Protein AF-A0A7Y7TI22-F1 (afdb_monomer)

Solvent-accessible surface area (backbone atoms only — not comparable to full-atom values): 7574 Å² total; per-residue (Å²): 138,83,84,81,78,80,82,75,74,82,74,81,78,72,74,82,72,65,75,76,74,81,54,76,94,51,53,45,64,54,46,45,75,48,62,82,64,96,51,62,53,44,65,76,47,43,34,27,62,86,55,35,28,41,33,33,39,31,85,63,28,84,83,53,87,79,59,49,60,28,39,57,52,99,92,44,79,38,82,60,72,62,45,78,58,89,60,26,43,40,29,79,43,78,75,58,35,29,36,36,36,41,86,92,82,47,54,35,39,42,30,50,61,69,76,86,78,91,78,84,131

Mean predicted aligned error: 10.66 Å

pLDDT: mean 84.07, std 17.23, range [40.69, 98.12]

Nearest PDB structures (foldseek):
  2n01-assembly1_B  TM=8.262E-01  e=7.460E-07  Xanthomonas citri pv. citri str. 306
  6gyb-assembly1_b  TM=8.042E-01  e=7.881E-07  Xanthomonas citri pv. citri str. 306
  7o3j-assembly1_B  TM=8.234E-01  e=4.567E-06  Escherichia coli
  8rt6-assembly1_B  TM=8.471E-01  e=1.227E-05  Escherichia coli
  2ofq-assembly1_A  TM=7.539E-01  e=6.732E-05  IncN plasmid R46

Structure (mmCIF, N/CA/C/O backbone):
data_AF-A0A7Y7TI22-F1
#
_entry.id   AF-A0A7Y7TI22-F1
#
loop_
_atom_site.group_PDB
_atom_site.id
_atom_site.type_symbol
_atom_site.label_atom_id
_atom_site.label_alt_id
_atom_site.label_comp_id
_atom_site.label_asym_id
_atom_site.label_entity_id
_atom_site.label_seq_id
_atom_site.pdbx_PDB_ins_code
_atom_site.Cartn_x
_atom_site.Cartn_y
_atom_site.Cartn_z
_atom_site.occupancy
_atom_site.B_iso_or_equiv
_atom_site.auth_seq_id
_atom_site.auth_comp_id
_atom_site.auth_asym_id
_atom_site.auth_atom_id
_atom_site.pdbx_PDB_model_num
ATOM 1 N N . MET A 1 1 ? -51.447 -3.520 -45.606 1.00 42.84 1 MET A N 1
ATOM 2 C CA . MET A 1 1 ? -50.615 -4.432 -44.793 1.00 42.84 1 MET A CA 1
ATOM 3 C C . MET A 1 1 ? -49.192 -3.886 -44.744 1.00 42.84 1 MET A C 1
ATOM 5 O O . MET A 1 1 ? -48.535 -3.898 -45.776 1.00 42.84 1 MET A O 1
ATOM 9 N N . ALA A 1 2 ? -48.739 -3.361 -43.603 1.00 46.56 2 ALA A N 1
ATOM 10 C CA . ALA A 1 2 ? -47.339 -2.979 -43.397 1.00 46.56 2 ALA A CA 1
ATOM 11 C C . ALA A 1 2 ? -46.580 -4.187 -42.827 1.00 46.56 2 ALA A C 1
ATOM 13 O O . ALA A 1 2 ? -47.093 -4.863 -41.934 1.00 46.56 2 ALA A O 1
ATOM 14 N N . LYS A 1 3 ? -45.412 -4.500 -43.392 1.00 49.59 3 LYS A N 1
ATOM 15 C CA . LYS A 1 3 ? -44.559 -5.592 -42.918 1.00 49.59 3 LYS A CA 1
ATOM 16 C C . LYS A 1 3 ? -43.863 -5.148 -41.627 1.00 49.59 3 LYS A C 1
ATOM 18 O O . LYS A 1 3 ? -43.332 -4.047 -41.572 1.00 49.59 3 LYS A O 1
ATOM 23 N N . PHE A 1 4 ? -43.924 -5.991 -40.599 1.00 56.56 4 PHE A N 1
ATOM 24 C CA . PHE A 1 4 ? -43.120 -5.861 -39.388 1.00 56.56 4 PHE A CA 1
ATOM 25 C C . PHE A 1 4 ? -41.685 -6.250 -39.742 1.00 56.56 4 PHE A C 1
ATOM 27 O O . PHE A 1 4 ? -41.419 -7.426 -39.986 1.00 56.56 4 PHE A O 1
ATOM 34 N N . ASP A 1 5 ? -40.779 -5.280 -39.791 1.00 60.78 5 ASP A N 1
ATOM 35 C CA . ASP A 1 5 ? -39.353 -5.575 -39.808 1.00 60.78 5 ASP A CA 1
ATOM 36 C C . ASP A 1 5 ? -38.971 -6.138 -38.432 1.00 60.78 5 ASP A C 1
ATOM 38 O O . ASP A 1 5 ? -39.178 -5.509 -37.392 1.00 60.78 5 ASP A O 1
ATOM 42 N N . THR A 1 6 ? -38.475 -7.373 -38.417 1.00 58.25 6 THR A N 1
ATOM 43 C CA . THR A 1 6 ? -37.944 -8.035 -37.227 1.00 58.25 6 THR A CA 1
ATOM 44 C C . THR A 1 6 ? -36.782 -7.212 -36.677 1.00 58.25 6 THR A C 1
ATOM 46 O O . THR A 1 6 ? -35.730 -7.116 -37.306 1.00 58.25 6 THR A O 1
ATOM 49 N N . TYR A 1 7 ? -36.960 -6.624 -35.493 1.00 62.72 7 TYR A N 1
ATOM 50 C CA . TYR A 1 7 ? -35.858 -6.044 -34.734 1.00 62.72 7 TYR A CA 1
ATOM 51 C C . TYR A 1 7 ? -34.898 -7.171 -34.340 1.00 62.72 7 TYR A C 1
ATOM 53 O O . TYR A 1 7 ? -35.219 -7.987 -33.477 1.00 62.72 7 TYR A O 1
ATOM 61 N N . ASN A 1 8 ? -33.744 -7.233 -35.002 1.00 65.94 8 ASN A N 1
ATOM 62 C CA . ASN A 1 8 ? -32.612 -8.033 -34.561 1.00 65.94 8 ASN A CA 1
ATOM 63 C C . ASN A 1 8 ? -31.821 -7.171 -33.564 1.00 65.94 8 ASN A C 1
ATOM 65 O O . ASN A 1 8 ? -31.156 -6.229 -34.009 1.00 65.94 8 ASN A O 1
ATOM 69 N N . PRO A 1 9 ? -31.924 -7.389 -32.239 1.00 62.22 9 PRO A N 1
ATOM 70 C CA . PRO A 1 9 ? -31.054 -6.684 -31.308 1.00 62.22 9 PRO A CA 1
ATOM 71 C C . PRO A 1 9 ? -29.596 -6.996 -31.676 1.00 62.22 9 PRO A C 1
ATOM 73 O O . PRO A 1 9 ? -29.312 -8.133 -32.061 1.00 62.22 9 PRO A O 1
ATOM 76 N N . PRO A 1 10 ? -28.664 -6.028 -31.588 1.00 59.72 10 PRO A N 1
ATOM 77 C CA . PRO A 1 10 ? -27.253 -6.358 -31.709 1.00 59.72 10 PRO A CA 1
ATOM 78 C C . PRO A 1 10 ? -26.936 -7.423 -30.657 1.00 59.72 10 PRO A C 1
ATOM 80 O O . PRO A 1 10 ? -27.184 -7.213 -29.467 1.00 59.72 10 PRO A O 1
ATOM 83 N N . GLU A 1 11 ? -26.462 -8.583 -31.115 1.00 56.22 11 GLU A N 1
ATOM 84 C CA . GLU A 1 11 ? -26.008 -9.641 -30.227 1.00 56.22 11 GLU A CA 1
ATOM 85 C C . GLU A 1 11 ? -24.985 -9.063 -29.257 1.00 56.22 11 GLU A C 1
ATOM 87 O O . GLU A 1 11 ? -24.059 -8.358 -29.661 1.00 56.22 11 GLU A O 1
ATOM 92 N N . SER A 1 12 ? -25.243 -9.345 -27.980 1.00 56.03 12 SER A N 1
ATOM 93 C CA . SER A 1 12 ? -24.394 -9.163 -26.814 1.00 56.03 12 SER A CA 1
ATOM 94 C C . SER A 1 12 ? -22.988 -8.686 -27.158 1.00 56.03 12 SER A C 1
ATOM 96 O O . SER A 1 12 ? -22.085 -9.486 -27.406 1.00 56.03 12 SER A O 1
ATOM 98 N N . SER A 1 13 ? -22.798 -7.365 -27.134 1.00 55.88 13 SER A N 1
ATOM 99 C CA . SER A 1 13 ? -21.470 -6.780 -27.042 1.00 55.88 13 SER A CA 1
ATOM 100 C C . SER A 1 13 ? -20.864 -7.296 -25.745 1.00 55.88 13 SER A C 1
ATOM 102 O O . SER A 1 13 ? -21.225 -6.840 -24.662 1.00 55.88 13 SER A O 1
ATOM 104 N N . SER A 1 14 ? -20.018 -8.311 -25.876 1.00 53.28 14 SER A N 1
ATOM 105 C CA . SER A 1 14 ? -19.099 -8.804 -24.864 1.00 53.28 14 SER A CA 1
ATOM 106 C C . SER A 1 14 ? -18.605 -7.640 -24.013 1.00 53.28 14 SER A C 1
ATOM 108 O O . SER A 1 14 ? -17.875 -6.795 -24.533 1.00 53.28 14 SER A O 1
ATOM 110 N N . ASP A 1 15 ? -19.003 -7.584 -22.742 1.00 48.09 15 ASP A N 1
ATOM 111 C CA . ASP A 1 15 ? -18.351 -6.718 -21.768 1.00 48.09 15 ASP A CA 1
ATOM 112 C C . ASP A 1 15 ? -16.857 -7.065 -21.798 1.00 48.09 15 ASP A C 1
ATOM 114 O O . ASP A 1 15 ? 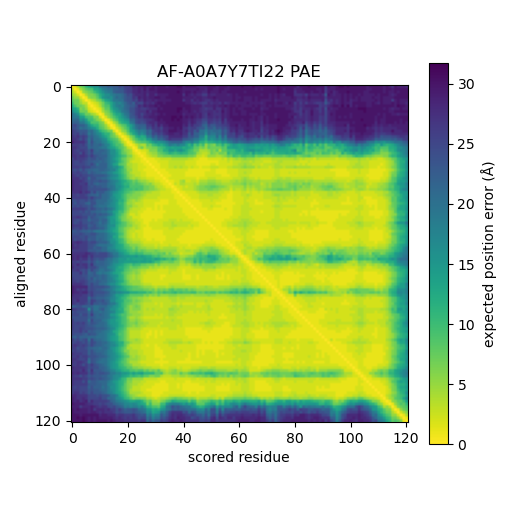-16.486 -8.167 -21.387 1.00 48.09 15 ASP A O 1
ATOM 118 N N . PRO A 1 16 ? -15.951 -6.176 -22.248 1.00 46.94 16 PRO A N 1
ATOM 119 C CA . PRO A 1 16 ? -14.525 -6.413 -22.122 1.00 46.94 16 PRO A CA 1
ATOM 120 C C . PRO A 1 16 ? -14.078 -6.028 -20.707 1.00 46.94 16 PRO A C 1
ATOM 122 O O . PRO A 1 16 ? -12.971 -5.536 -20.506 1.00 46.94 16 PRO A O 1
ATOM 125 N N . ALA A 1 17 ? -14.921 -6.262 -19.698 1.00 48.69 17 ALA A N 1
ATOM 126 C CA . ALA A 1 17 ? -14.442 -6.476 -18.348 1.00 48.69 17 ALA A CA 1
ATOM 127 C C . ALA A 1 17 ? -13.832 -7.878 -18.339 1.00 48.69 17 ALA A C 1
ATOM 129 O O . ALA A 1 17 ? -14.378 -8.821 -17.775 1.00 48.69 17 ALA A O 1
ATOM 130 N N . SER A 1 18 ? -12.701 -8.012 -19.037 1.00 47.62 18 SER A N 1
ATOM 131 C CA . SER A 1 18 ? -11.758 -9.084 -18.805 1.00 47.62 18 SER A CA 1
ATOM 132 C C . SER A 1 18 ? -11.533 -9.102 -17.304 1.00 47.62 18 SER A C 1
ATOM 134 O O . SER A 1 18 ? -10.881 -8.203 -16.762 1.00 47.62 18 SER A O 1
ATOM 136 N N . ASP A 1 19 ? -12.121 -10.084 -16.634 1.00 50.56 19 ASP A N 1
ATOM 137 C CA . ASP A 1 19 ? -11.650 -10.523 -15.341 1.00 50.56 19 ASP A CA 1
ATOM 138 C C . ASP A 1 19 ? -10.178 -10.834 -15.587 1.00 50.56 19 ASP A C 1
ATOM 140 O O . ASP A 1 19 ? -9.836 -11.828 -16.236 1.00 50.56 19 ASP A O 1
ATOM 144 N N . ALA A 1 20 ? -9.316 -9.874 -15.240 1.00 57.53 20 ALA A N 1
ATOM 145 C CA . ALA A 1 20 ? -7.885 -9.993 -15.393 1.00 57.53 20 ALA A CA 1
ATOM 146 C C . ALA A 1 20 ? -7.522 -11.217 -14.566 1.00 57.53 20 ALA A C 1
ATOM 148 O O . ALA A 1 20 ? -7.496 -11.170 -13.337 1.00 57.53 20 ALA A O 1
ATOM 149 N N . THR A 1 21 ? -7.392 -12.348 -15.252 1.00 61.50 21 THR A N 1
ATOM 150 C CA . THR A 1 21 ? -7.178 -13.633 -14.620 1.00 61.50 21 THR A CA 1
ATOM 151 C C . THR A 1 21 ? -5.777 -13.549 -14.049 1.00 61.50 21 THR A C 1
ATOM 153 O O . THR A 1 21 ? -4.792 -13.664 -14.782 1.00 61.50 21 THR A O 1
ATOM 156 N N . LEU A 1 22 ? -5.692 -13.237 -12.753 1.00 70.00 22 LEU A N 1
ATOM 157 C CA . LEU A 1 22 ? -4.437 -13.204 -12.022 1.00 70.00 22 LEU A CA 1
ATOM 158 C C . LEU A 1 22 ? -3.800 -14.576 -12.195 1.00 70.00 22 LEU A C 1
ATOM 160 O O . LEU A 1 22 ? -4.323 -15.578 -11.715 1.00 70.00 22 LEU A O 1
ATOM 164 N N . SER A 1 23 ? -2.706 -14.619 -12.947 1.00 79.12 23 SER A N 1
ATOM 165 C CA . SER A 1 23 ? -1.943 -15.843 -13.155 1.00 79.12 23 SER A CA 1
ATOM 166 C C . SER A 1 23 ? -1.021 -16.005 -11.948 1.00 79.12 23 SER A C 1
ATOM 168 O O . SER A 1 23 ? -0.126 -15.169 -11.799 1.00 79.12 23 SER A O 1
ATOM 170 N N . PRO A 1 24 ? -1.207 -17.022 -11.084 1.00 76.19 24 PRO A N 1
ATOM 171 C CA . PRO A 1 24 ? -0.427 -17.160 -9.852 1.00 76.19 24 PRO A CA 1
ATOM 172 C C . PRO A 1 24 ? 1.088 -17.165 -10.091 1.00 76.19 24 PRO A C 1
ATOM 174 O O . PRO A 1 24 ? 1.835 -16.612 -9.290 1.00 76.19 24 PRO A O 1
ATOM 177 N N . ASP A 1 25 ? 1.529 -17.698 -11.235 1.00 81.75 25 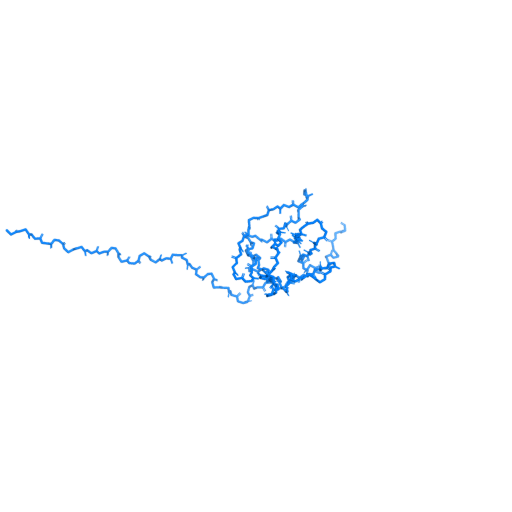ASP A N 1
ATOM 178 C CA . ASP A 1 25 ? 2.942 -17.781 -11.633 1.00 81.75 25 ASP A CA 1
ATOM 179 C C . ASP A 1 25 ? 3.604 -16.419 -11.902 1.00 81.75 25 ASP A C 1
ATOM 181 O O . ASP A 1 25 ? 4.824 -16.335 -12.031 1.00 81.75 25 ASP A O 1
ATOM 185 N N . ARG A 1 26 ? 2.814 -15.347 -12.026 1.00 86.44 26 ARG A N 1
ATOM 186 C CA . ARG A 1 26 ? 3.295 -13.982 -12.300 1.00 86.44 26 ARG A CA 1
ATOM 187 C C . ARG A 1 26 ? 3.251 -13.071 -11.078 1.00 86.44 26 ARG A C 1
ATOM 189 O O . ARG A 1 26 ? 3.576 -11.895 -11.203 1.00 86.44 26 ARG A O 1
ATOM 196 N N . LEU A 1 27 ? 2.826 -13.590 -9.927 1.00 93.69 27 LEU A N 1
ATOM 197 C CA . LEU A 1 27 ? 2.688 -12.795 -8.717 1.00 93.69 27 LEU A CA 1
ATOM 198 C C . LEU A 1 27 ? 4.031 -12.678 -7.985 1.00 93.69 27 LEU A C 1
ATOM 200 O O . LEU A 1 27 ? 4.653 -13.681 -7.634 1.00 93.69 27 LEU A O 1
ATOM 204 N N . ASP A 1 28 ? 4.458 -11.447 -7.719 1.00 94.81 28 ASP A N 1
ATOM 205 C CA . ASP A 1 28 ? 5.644 -11.138 -6.924 1.00 94.81 28 ASP A CA 1
ATOM 206 C C . ASP A 1 28 ? 5.238 -10.745 -5.498 1.00 94.81 28 ASP A C 1
ATOM 208 O O . ASP A 1 28 ? 4.682 -9.674 -5.261 1.00 94.81 28 ASP A O 1
ATOM 212 N N . PHE A 1 29 ? 5.520 -11.625 -4.534 1.00 95.00 29 PHE A N 1
ATOM 213 C CA . PHE A 1 29 ? 5.196 -11.443 -3.112 1.00 95.00 29 PHE A CA 1
ATOM 214 C C . PHE A 1 29 ? 6.342 -10.827 -2.297 1.00 95.00 29 PHE A C 1
ATOM 216 O O . PHE A 1 29 ? 6.297 -10.838 -1.065 1.00 95.00 29 PHE A O 1
ATOM 223 N N . LYS A 1 30 ? 7.396 -10.317 -2.945 1.00 94.94 30 LYS A N 1
ATOM 224 C CA . LYS A 1 30 ? 8.574 -9.756 -2.269 1.00 94.94 30 LYS A CA 1
ATOM 225 C C . LYS A 1 30 ? 8.296 -8.351 -1.754 1.00 94.94 30 LYS A C 1
ATOM 227 O O . LYS A 1 30 ? 8.901 -7.388 -2.209 1.00 94.94 30 LYS A O 1
ATOM 232 N N . TYR A 1 31 ? 7.390 -8.224 -0.796 1.00 96.56 31 TYR A N 1
ATOM 233 C CA . TYR A 1 31 ? 7.122 -6.978 -0.093 1.00 96.56 31 TYR A CA 1
ATOM 234 C C . TYR A 1 31 ? 7.234 -7.189 1.415 1.00 96.56 31 TYR A C 1
ATOM 236 O O . TYR A 1 31 ? 6.721 -8.160 1.966 1.00 96.56 31 TYR A O 1
ATOM 244 N N . VAL A 1 32 ? 7.884 -6.245 2.087 1.00 96.81 32 VAL A N 1
ATOM 245 C CA . VAL A 1 32 ? 7.982 -6.168 3.543 1.00 96.81 32 VAL A CA 1
ATOM 246 C C . VAL A 1 32 ? 7.056 -5.068 4.033 1.00 96.81 32 VAL A C 1
ATOM 248 O O . VAL A 1 32 ? 7.112 -3.937 3.547 1.00 96.81 32 VAL A O 1
ATOM 251 N N . ILE A 1 33 ? 6.239 -5.399 5.027 1.00 97.19 33 ILE A N 1
ATOM 252 C CA . ILE A 1 33 ? 5.369 -4.459 5.732 1.00 97.19 33 ILE A CA 1
ATOM 253 C C . ILE A 1 33 ? 6.048 -4.130 7.061 1.00 97.19 33 ILE A C 1
ATOM 255 O O . ILE A 1 33 ? 6.431 -5.032 7.806 1.00 97.19 33 ILE A O 1
ATOM 259 N N . LYS A 1 34 ? 6.253 -2.842 7.326 1.00 95.38 34 LYS A N 1
ATOM 260 C CA . LYS A 1 34 ? 6.912 -2.327 8.528 1.00 95.38 34 LYS A CA 1
ATOM 261 C C . LYS A 1 34 ? 5.964 -1.371 9.247 1.00 95.38 34 LYS A C 1
ATOM 263 O O . LYS A 1 34 ? 5.953 -0.183 8.915 1.00 95.38 34 LYS A O 1
ATOM 268 N N . PRO A 1 35 ? 5.149 -1.886 10.175 1.00 91.62 35 PRO A N 1
ATOM 269 C CA . PRO A 1 35 ? 4.401 -1.046 11.091 1.00 91.62 35 PRO A CA 1
ATOM 270 C C . PRO A 1 35 ? 5.325 -0.533 12.202 1.00 91.62 35 PRO A C 1
ATOM 272 O O . PRO A 1 35 ? 6.219 -1.251 12.657 1.00 91.62 35 PRO A O 1
ATOM 275 N N . ASP A 1 36 ? 5.116 0.703 12.633 1.00 87.81 36 ASP A N 1
ATOM 276 C CA . ASP A 1 36 ? 5.662 1.248 13.879 1.00 87.81 36 ASP A CA 1
ATOM 277 C C . ASP A 1 36 ? 4.830 0.816 15.102 1.00 87.81 36 ASP A C 1
ATOM 279 O O . ASP A 1 36 ? 5.394 0.544 16.164 1.00 87.81 36 ASP A O 1
ATOM 283 N N . HIS A 1 37 ? 3.513 0.668 14.937 1.00 89.75 37 HIS A N 1
ATOM 284 C CA . HIS A 1 37 ? 2.579 0.095 15.903 1.00 89.75 37 HIS A CA 1
ATOM 285 C C . HIS A 1 37 ? 1.570 -0.840 15.214 1.00 89.75 37 HIS A C 1
ATOM 287 O O . HIS A 1 37 ? 1.304 -0.730 14.020 1.00 89.75 37 HIS A O 1
ATOM 293 N N . ASP A 1 38 ? 0.976 -1.767 15.969 1.00 88.44 38 ASP A N 1
ATOM 294 C CA . ASP A 1 38 ? -0.111 -2.609 15.463 1.00 88.44 38 ASP A CA 1
ATOM 295 C C . ASP A 1 38 ? -1.425 -1.812 15.415 1.00 88.44 38 ASP A C 1
ATOM 297 O O . ASP A 1 38 ? -2.076 -1.583 16.439 1.00 88.44 38 ASP A O 1
ATOM 301 N N . TYR A 1 39 ? -1.781 -1.316 14.231 1.00 92.62 39 TYR A N 1
ATOM 302 C CA . TYR A 1 39 ? -3.065 -0.664 13.970 1.00 92.62 39 TYR A CA 1
ATOM 303 C C . TYR A 1 39 ? -4.094 -1.680 13.475 1.00 92.62 39 TYR A C 1
ATOM 305 O O . TYR A 1 39 ? -3.774 -2.595 12.716 1.00 92.62 39 TYR A O 1
ATOM 313 N N . SER A 1 40 ? -5.371 -1.472 13.793 1.00 92.56 40 SER A N 1
ATOM 314 C CA . SER A 1 40 ? -6.466 -2.332 13.307 1.00 92.56 40 SER A CA 1
ATOM 315 C C . SER A 1 40 ? -6.595 -2.369 11.778 1.00 92.56 40 SER A C 1
ATOM 317 O O . SER A 1 40 ? -7.227 -3.280 11.240 1.00 92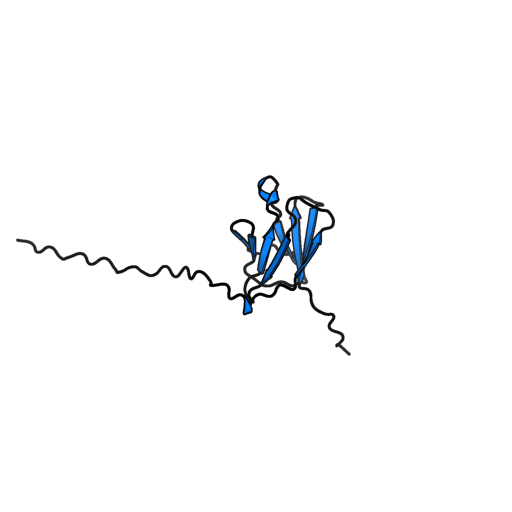.56 40 SER A O 1
ATOM 319 N N . TRP A 1 41 ? -6.024 -1.390 11.077 1.00 93.19 41 TRP A N 1
ATOM 320 C CA . TRP A 1 41 ? -6.014 -1.295 9.621 1.00 93.19 41 TRP A CA 1
ATOM 321 C C . TRP A 1 41 ? -4.715 -1.806 8.984 1.00 93.19 41 TRP A C 1
ATOM 323 O O . TRP A 1 41 ? -4.624 -1.825 7.758 1.00 93.19 41 TRP A O 1
ATOM 333 N N . THR A 1 42 ? -3.725 -2.239 9.773 1.00 95.50 42 THR A N 1
ATOM 334 C CA . THR A 1 42 ? -2.397 -2.633 9.275 1.00 95.50 42 THR A CA 1
ATOM 335 C C . THR A 1 42 ? -2.509 -3.638 8.117 1.00 95.50 42 THR A C 1
ATOM 337 O O . THR A 1 42 ? -3.221 -4.641 8.238 1.00 95.50 42 THR A O 1
ATOM 340 N N . PRO A 1 43 ? -1.830 -3.400 6.979 1.00 96.56 43 PRO A N 1
ATOM 341 C CA . PRO A 1 43 ? -1.764 -4.366 5.895 1.00 96.56 43 PRO A CA 1
ATOM 342 C C . PRO A 1 43 ? -1.196 -5.706 6.359 1.00 96.56 43 PRO A C 1
ATOM 344 O O . PRO A 1 43 ? -0.225 -5.756 7.109 1.00 96.56 43 PRO A O 1
ATOM 347 N N . VAL A 1 44 ? -1.758 -6.801 5.855 1.00 96.69 44 VAL A N 1
ATOM 348 C CA . VAL A 1 44 ? -1.304 -8.167 6.168 1.00 96.69 44 VAL A CA 1
ATOM 349 C C . VAL A 1 44 ? -0.486 -8.785 5.037 1.00 96.69 44 VAL A C 1
ATOM 351 O O . VAL A 1 44 ? 0.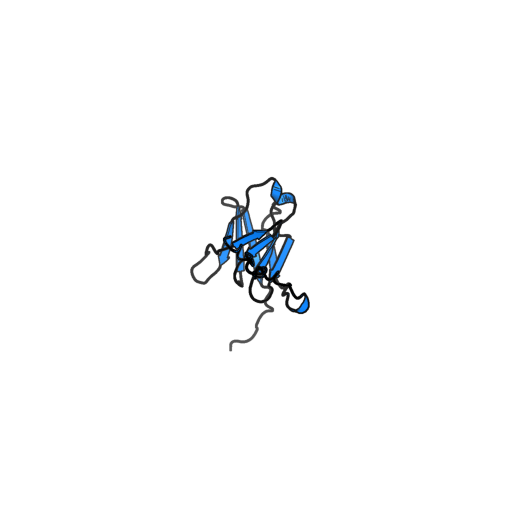235 -9.760 5.247 1.00 96.69 44 VAL A O 1
ATOM 354 N N . ARG A 1 45 ? -0.599 -8.245 3.815 1.00 97.12 45 ARG A N 1
ATOM 355 C CA . ARG A 1 45 ? 0.123 -8.736 2.636 1.00 97.12 45 ARG A CA 1
ATOM 356 C C . ARG A 1 45 ? 0.208 -7.671 1.549 1.00 97.12 45 ARG A C 1
ATOM 358 O O . ARG A 1 45 ? -0.739 -6.919 1.354 1.00 97.12 45 ARG A O 1
ATOM 365 N N . ALA A 1 46 ? 1.294 -7.675 0.784 1.00 98.12 46 ALA A N 1
ATOM 366 C CA . ALA A 1 46 ? 1.393 -6.956 -0.481 1.00 98.12 46 ALA A CA 1
ATOM 367 C C . ALA A 1 46 ? 2.045 -7.845 -1.548 1.00 98.12 46 ALA A C 1
ATOM 369 O O . ALA A 1 46 ? 2.901 -8.672 -1.229 1.00 98.12 46 ALA A O 1
ATOM 370 N N . PHE A 1 47 ? 1.603 -7.706 -2.794 1.00 97.56 47 PHE A N 1
ATOM 371 C CA . PHE A 1 47 ? 2.167 -8.388 -3.957 1.00 97.56 47 PHE A CA 1
ATOM 372 C C . PHE A 1 47 ? 1.834 -7.629 -5.239 1.00 97.56 47 PHE A C 1
ATOM 374 O O . PHE A 1 47 ? 0.909 -6.819 -5.253 1.00 97.56 47 PHE A O 1
ATOM 381 N N . ASP A 1 48 ? 2.552 -7.891 -6.323 1.00 97.12 48 ASP A N 1
ATOM 382 C CA . ASP A 1 48 ? 2.254 -7.311 -7.633 1.00 97.12 48 ASP A CA 1
ATOM 383 C C . ASP A 1 48 ? 2.115 -8.377 -8.725 1.00 97.12 48 ASP A C 1
ATOM 385 O O . ASP A 1 48 ? 2.584 -9.498 -8.559 1.00 97.12 48 ASP A O 1
ATOM 389 N N . ASP A 1 49 ? 1.418 -8.051 -9.815 1.00 95.12 49 ASP A N 1
ATOM 390 C CA . ASP A 1 49 ? 1.253 -8.924 -10.993 1.00 95.12 49 ASP A CA 1
ATOM 391 C C . ASP A 1 49 ? 2.155 -8.516 -12.177 1.00 95.12 49 ASP A C 1
ATOM 393 O O . ASP A 1 49 ? 1.908 -8.896 -13.325 1.00 95.12 49 ASP A O 1
ATOM 397 N N . GLY A 1 50 ? 3.170 -7.685 -11.915 1.00 94.19 50 GLY A N 1
ATOM 398 C CA . GLY A 1 50 ? 3.993 -7.027 -12.928 1.00 94.19 50 GLY A CA 1
ATOM 399 C C . GLY A 1 50 ? 3.386 -5.751 -13.525 1.00 94.19 50 GLY A C 1
ATOM 400 O O . GLY A 1 50 ? 4.070 -5.055 -14.275 1.00 94.19 50 GLY A O 1
ATOM 401 N N . SER A 1 51 ? 2.139 -5.399 -13.193 1.00 94.19 51 SER A N 1
ATOM 402 C CA . SER A 1 51 ? 1.477 -4.174 -13.669 1.00 94.19 51 SER A CA 1
ATOM 403 C C . SER A 1 51 ? 0.806 -3.360 -12.559 1.00 94.19 51 SER A C 1
ATOM 405 O O . SER A 1 51 ? 0.891 -2.129 -12.556 1.00 94.19 51 SER A O 1
ATOM 407 N N . LYS A 1 52 ? 0.168 -4.033 -11.600 1.00 95.94 52 LYS A N 1
ATOM 408 C CA . LYS A 1 52 ? -0.547 -3.454 -10.462 1.00 95.94 52 LYS A CA 1
ATOM 409 C C . LYS A 1 52 ? -0.021 -4.055 -9.176 1.00 95.94 52 LYS A C 1
ATOM 411 O O . LYS A 1 52 ? 0.329 -5.233 -9.139 1.00 95.94 52 LYS A O 1
ATOM 416 N N . THR A 1 53 ? -0.038 -3.259 -8.116 1.00 97.50 53 THR A N 1
ATOM 417 C CA . THR A 1 53 ? 0.251 -3.744 -6.767 1.00 97.50 53 THR A CA 1
ATOM 418 C C . THR A 1 53 ? -1.051 -3.896 -5.990 1.00 97.50 53 THR A C 1
ATOM 420 O O . THR A 1 53 ? -1.892 -2.998 -5.961 1.00 97.50 53 THR A O 1
ATOM 423 N N . TYR A 1 54 ? -1.204 -5.046 -5.350 1.00 97.88 54 TYR A N 1
ATOM 424 C CA . TYR A 1 54 ? -2.333 -5.427 -4.519 1.00 97.88 54 TYR A CA 1
ATOM 425 C C . TYR A 1 54 ? -1.865 -5.459 -3.072 1.00 97.88 54 TYR A C 1
ATOM 427 O O . TYR A 1 54 ? -0.924 -6.175 -2.725 1.00 97.88 54 TYR A O 1
ATOM 435 N N . ILE A 1 55 ? -2.532 -4.691 -2.221 1.00 98.12 55 ILE A N 1
ATOM 436 C CA . ILE A 1 55 ? -2.228 -4.619 -0.797 1.00 98.12 55 ILE A CA 1
ATOM 437 C C . ILE A 1 55 ? -3.463 -5.075 -0.035 1.00 98.12 55 ILE A C 1
ATOM 439 O O . ILE A 1 55 ? -4.511 -4.441 -0.109 1.00 98.12 55 ILE A O 1
ATOM 443 N N . GLN A 1 56 ? -3.342 -6.196 0.666 1.00 97.31 56 GLN A N 1
ATOM 444 C CA . GLN A 1 56 ? -4.394 -6.736 1.510 1.00 97.31 56 GLN A CA 1
ATOM 445 C C . GLN A 1 56 ? -4.344 -6.061 2.877 1.00 97.31 56 GLN A C 1
ATOM 447 O O . GLN A 1 56 ? -3.343 -6.161 3.591 1.00 97.31 56 GLN A O 1
ATOM 452 N N . MET A 1 57 ? -5.439 -5.418 3.243 1.00 95.88 57 MET A N 1
ATOM 453 C CA . MET A 1 57 ? -5.638 -4.790 4.540 1.00 95.88 57 MET A CA 1
ATOM 454 C C . MET A 1 57 ? -6.117 -5.816 5.566 1.00 95.88 57 MET A C 1
ATOM 456 O O . MET A 1 57 ? -6.665 -6.864 5.209 1.00 95.88 57 MET A O 1
ATOM 460 N N . SER A 1 58 ? -5.923 -5.519 6.851 1.00 94.38 58 SER A N 1
ATOM 461 C CA . SER A 1 58 ? -6.537 -6.315 7.912 1.00 94.38 58 SER A CA 1
ATOM 462 C C . SER A 1 58 ? -8.066 -6.281 7.808 1.00 94.38 58 SER A C 1
ATOM 464 O O . SER A 1 58 ? -8.672 -5.229 7.593 1.00 94.38 58 SER A O 1
ATOM 466 N N . SER A 1 59 ? -8.718 -7.420 8.052 1.00 89.25 59 SER A N 1
ATOM 467 C CA . SER A 1 59 ? -10.182 -7.524 8.070 1.00 89.25 59 SER A CA 1
ATOM 468 C C . SER A 1 59 ? -10.838 -6.672 9.166 1.00 89.25 59 SER A C 1
ATOM 470 O O . SER A 1 59 ? -12.036 -6.395 9.098 1.00 89.25 59 SER A O 1
ATOM 472 N N . THR A 1 60 ? -10.072 -6.255 10.183 1.00 86.50 60 THR A N 1
ATOM 473 C CA . THR A 1 60 ? -10.538 -5.391 11.281 1.00 86.50 60 THR A CA 1
ATOM 474 C C . THR A 1 60 ? -10.636 -3.911 10.902 1.00 86.50 60 THR A C 1
ATOM 476 O O . THR A 1 60 ? -11.214 -3.138 11.664 1.00 86.50 60 THR A O 1
ATOM 479 N N . MET A 1 61 ? -10.161 -3.518 9.713 1.00 85.88 61 MET A N 1
ATOM 480 C CA . MET A 1 61 ? -10.227 -2.142 9.198 1.00 85.88 61 MET A CA 1
ATOM 481 C C . MET A 1 61 ? -11.665 -1.603 9.071 1.00 85.88 61 MET A C 1
ATOM 483 O O . MET A 1 61 ? -11.879 -0.398 9.134 1.00 85.88 61 MET A O 1
ATOM 487 N N . LYS A 1 62 ? -12.673 -2.476 8.915 1.00 76.56 62 LYS A N 1
ATOM 488 C CA . LYS A 1 62 ? -14.068 -2.100 8.591 1.00 76.56 62 LYS A CA 1
ATOM 489 C C . LYS A 1 62 ? -14.720 -1.105 9.563 1.00 76.56 62 LYS A C 1
ATOM 491 O O . LYS A 1 62 ? -15.704 -0.476 9.188 1.00 76.56 62 LYS A O 1
ATOM 496 N N . ASN A 1 63 ? -14.190 -0.972 10.780 1.00 78.25 63 ASN A N 1
ATOM 497 C CA . ASN A 1 63 ? -14.733 -0.110 11.832 1.00 78.25 63 ASN A CA 1
ATOM 498 C C . ASN A 1 63 ? -13.828 1.087 12.184 1.00 78.25 63 ASN A C 1
ATOM 500 O O . ASN A 1 63 ? -14.071 1.739 13.198 1.00 78.25 63 ASN A O 1
ATOM 504 N N . THR A 1 64 ? -12.782 1.367 11.403 1.00 81.56 64 THR A N 1
ATOM 505 C CA . THR A 1 64 ? -11.853 2.484 11.648 1.00 81.56 64 THR A CA 1
ATOM 506 C C . THR A 1 64 ? -11.755 3.421 10.449 1.00 81.56 64 THR A C 1
ATOM 508 O O . THR A 1 64 ? -12.228 3.105 9.358 1.00 81.56 64 THR A O 1
ATOM 511 N N . GLU A 1 65 ? -11.147 4.591 10.651 1.00 86.25 65 GLU A N 1
ATOM 512 C CA . GLU A 1 65 ? -10.799 5.489 9.549 1.00 86.25 65 GLU A CA 1
ATOM 513 C C . GLU A 1 65 ? -9.870 4.774 8.556 1.00 86.25 65 GLU A C 1
ATOM 515 O O . GLU A 1 65 ? -9.019 3.967 8.941 1.00 86.25 65 GLU A O 1
ATOM 520 N N . ALA A 1 66 ? -10.088 5.019 7.263 1.00 90.69 66 ALA A N 1
ATOM 521 C CA . ALA A 1 66 ? -9.331 4.365 6.210 1.00 90.69 66 ALA A CA 1
ATOM 522 C C . ALA A 1 66 ? -8.035 5.136 5.922 1.00 90.69 66 ALA A C 1
ATOM 524 O O . ALA A 1 66 ? -8.104 6.333 5.631 1.00 90.69 66 ALA A O 1
ATOM 525 N N . PRO A 1 67 ? -6.861 4.479 5.939 1.00 94.88 67 PRO A N 1
ATOM 526 C CA . PRO A 1 67 ? -5.605 5.157 5.671 1.00 94.88 67 PRO A CA 1
ATOM 527 C C . PRO A 1 67 ? -5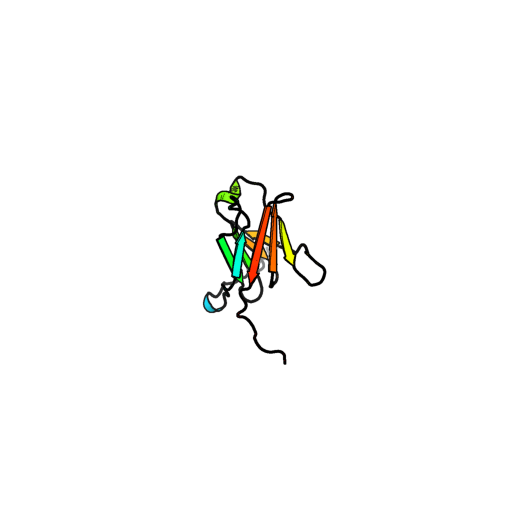.493 5.561 4.195 1.00 94.88 67 PRO A C 1
ATOM 529 O O . PRO A 1 67 ? -5.969 4.863 3.290 1.00 94.88 67 PRO A O 1
ATOM 532 N N . VAL A 1 68 ? -4.790 6.664 3.946 1.00 96.19 68 VAL A N 1
ATOM 533 C CA . VAL A 1 68 ? -4.402 7.107 2.602 1.00 96.19 68 VAL A CA 1
ATOM 534 C C . VAL A 1 68 ? -3.076 6.457 2.226 1.00 96.19 68 VAL A C 1
ATOM 536 O O . VAL A 1 68 ? -2.141 6.453 3.026 1.00 96.19 68 VAL A O 1
ATOM 539 N N . PHE A 1 69 ? -2.980 5.930 1.004 1.00 97.56 69 PHE A N 1
ATOM 540 C CA . PHE A 1 69 ? -1.750 5.328 0.492 1.00 97.56 69 PHE A CA 1
ATOM 541 C C . PHE A 1 69 ? -0.944 6.304 -0.374 1.00 97.56 69 PHE A C 1
ATOM 543 O O . PHE A 1 69 ? -1.464 6.892 -1.326 1.00 97.56 69 PHE A O 1
ATOM 550 N N . PHE A 1 70 ? 0.345 6.426 -0.071 1.00 97.62 70 PHE A N 1
ATOM 551 C CA . PHE A 1 70 ? 1.319 7.225 -0.806 1.00 97.62 70 PHE A CA 1
ATOM 552 C C . PHE A 1 70 ? 2.434 6.339 -1.352 1.00 97.62 70 PHE A C 1
ATOM 554 O O . PHE A 1 70 ? 2.815 5.353 -0.729 1.00 97.62 70 PHE A O 1
ATOM 561 N N . VAL A 1 71 ? 3.014 6.727 -2.484 1.00 97.44 71 VAL A N 1
ATOM 562 C CA . VAL A 1 71 ? 4.250 6.131 -3.007 1.00 97.44 71 VAL A CA 1
ATOM 563 C C . VAL A 1 71 ? 5.399 7.106 -2.801 1.00 97.44 71 VAL A C 1
ATOM 565 O O . VAL A 1 71 ? 5.267 8.297 -3.083 1.00 97.44 71 VAL A O 1
ATOM 568 N N . LYS A 1 72 ? 6.537 6.605 -2.326 1.00 96.44 72 LYS A N 1
ATOM 569 C CA . LYS A 1 72 ? 7.753 7.395 -2.157 1.00 96.44 72 LYS A CA 1
ATOM 570 C C . LYS A 1 72 ? 8.567 7.404 -3.442 1.00 96.44 72 LYS A C 1
ATOM 572 O O . LYS A 1 72 ? 8.985 6.365 -3.951 1.00 96.44 72 LYS A O 1
ATOM 577 N N . GLU A 1 73 ? 8.839 8.600 -3.938 1.00 93.06 73 GLU A N 1
ATOM 578 C CA . GLU A 1 73 ? 9.689 8.851 -5.100 1.00 93.06 73 GLU A CA 1
ATOM 579 C C . GLU A 1 73 ? 10.751 9.905 -4.746 1.00 93.06 73 GLU A C 1
ATOM 581 O O . GLU A 1 73 ? 10.780 10.440 -3.638 1.00 93.06 73 GLU A O 1
ATOM 586 N N . LYS A 1 74 ? 11.653 10.231 -5.683 1.00 89.56 74 LYS A N 1
ATOM 587 C CA . LYS A 1 74 ? 12.775 11.166 -5.439 1.00 89.56 74 LYS A CA 1
ATOM 588 C C . LYS A 1 74 ? 12.341 12.536 -4.890 1.00 89.56 74 LYS A C 1
ATOM 590 O O . LYS A 1 74 ? 13.133 13.184 -4.217 1.00 89.56 74 LYS A O 1
ATOM 595 N N . GLY A 1 75 ? 11.116 12.971 -5.188 1.00 88.56 75 GLY A N 1
ATOM 596 C CA . GLY A 1 75 ? 10.551 14.248 -4.742 1.00 88.56 75 GLY A CA 1
ATOM 597 C C . GLY A 1 75 ? 9.758 14.190 -3.431 1.00 88.56 75 GLY A C 1
ATOM 598 O O . GLY A 1 75 ? 9.229 15.218 -3.023 1.00 88.56 75 GLY A O 1
ATOM 599 N N . GLY A 1 76 ? 9.657 13.024 -2.784 1.00 94.25 76 GLY A N 1
ATOM 600 C CA . GLY A 1 76 ? 8.867 12.826 -1.569 1.00 94.25 76 GLY A CA 1
ATOM 601 C C . GLY A 1 76 ? 7.707 11.852 -1.768 1.00 94.25 76 GLY A C 1
ATOM 602 O O . GLY A 1 76 ? 7.803 10.904 -2.547 1.00 94.25 76 GLY A O 1
ATOM 603 N N . LEU A 1 77 ? 6.628 12.069 -1.018 1.00 95.69 77 LEU A N 1
ATOM 604 C CA . LEU A 1 77 ? 5.443 11.216 -1.035 1.00 95.69 77 LEU A CA 1
ATOM 605 C C . LEU A 1 77 ? 4.421 11.727 -2.039 1.00 95.69 77 LEU A C 1
ATOM 607 O O . LEU A 1 77 ? 3.962 12.863 -1.946 1.00 95.69 77 LEU A O 1
ATOM 611 N N . ASN A 1 78 ? 4.038 10.853 -2.960 1.00 96.44 78 ASN A N 1
ATOM 612 C CA . ASN A 1 78 ? 3.071 11.136 -4.004 1.00 96.44 78 ASN A CA 1
ATOM 613 C C . ASN A 1 78 ? 1.791 10.345 -3.756 1.00 96.44 78 ASN A C 1
ATOM 615 O O . ASN A 1 78 ? 1.822 9.121 -3.600 1.00 96.44 78 ASN A O 1
ATOM 619 N N . LEU A 1 79 ? 0.656 11.048 -3.743 1.00 96.19 79 LEU A N 1
ATOM 620 C CA . LEU A 1 79 ? -0.647 10.400 -3.793 1.00 96.19 79 LEU A CA 1
ATOM 621 C C . LEU A 1 79 ? -0.800 9.765 -5.174 1.00 96.19 79 LEU A C 1
ATOM 623 O O . LEU A 1 79 ? -0.663 10.433 -6.200 1.00 96.19 79 LEU A O 1
ATOM 627 N N . VAL A 1 80 ? -1.069 8.469 -5.194 1.00 95.12 80 VAL A N 1
ATOM 628 C CA . VAL A 1 80 ? -1.279 7.715 -6.429 1.00 95.12 80 VAL A CA 1
ATOM 629 C C . VAL A 1 80 ? -2.747 7.370 -6.577 1.00 95.12 80 VAL A C 1
ATOM 631 O O . VAL A 1 80 ? -3.486 7.316 -5.596 1.00 95.12 80 VAL A O 1
ATOM 634 N N . ASN A 1 81 ? -3.175 7.109 -7.809 1.00 94.88 81 ASN A N 1
ATOM 635 C CA . ASN A 1 81 ? -4.501 6.556 -8.012 1.00 94.88 81 ASN A CA 1
ATOM 636 C C . ASN A 1 81 ? -4.529 5.104 -7.521 1.00 94.88 81 ASN A C 1
ATOM 638 O O . ASN A 1 81 ? -3.703 4.280 -7.930 1.00 94.88 81 ASN A O 1
ATOM 642 N N . TYR A 1 82 ? -5.489 4.801 -6.658 1.00 96.12 82 TYR A N 1
ATOM 643 C CA . TYR A 1 82 ? -5.756 3.456 -6.177 1.00 96.12 82 TYR A CA 1
ATOM 644 C C . TYR A 1 82 ? -7.260 3.235 -6.068 1.00 96.12 82 TYR A C 1
ATOM 646 O O . TYR A 1 82 ? -8.059 4.172 -6.036 1.00 96.12 82 TYR A O 1
ATOM 654 N N . ARG A 1 83 ? -7.649 1.966 -6.018 1.00 95.69 83 ARG A N 1
ATOM 655 C CA . ARG A 1 83 ? -9.039 1.536 -5.874 1.00 95.69 83 ARG A CA 1
ATOM 656 C C . ARG A 1 83 ? -9.149 0.573 -4.706 1.00 95.69 83 ARG A C 1
ATOM 658 O O . ARG A 1 83 ? -8.291 -0.288 -4.547 1.00 95.69 83 ARG A O 1
ATOM 665 N N . VAL A 1 84 ? -10.210 0.692 -3.918 1.00 93.38 84 VAL A N 1
ATOM 666 C CA . VAL A 1 84 ? -10.507 -0.265 -2.846 1.00 93.38 84 VAL A CA 1
ATOM 667 C C . VAL A 1 84 ? -11.471 -1.324 -3.387 1.00 93.38 84 VAL A C 1
ATOM 669 O O . VAL A 1 84 ? -12.526 -0.981 -3.920 1.00 93.38 84 VAL A O 1
ATOM 672 N N . LYS A 1 85 ? -11.111 -2.609 -3.288 1.00 93.19 85 LYS A N 1
ATOM 673 C CA . LYS A 1 85 ? -11.939 -3.753 -3.710 1.00 93.19 85 LYS A CA 1
ATOM 674 C C . LYS A 1 85 ? -11.943 -4.814 -2.611 1.00 93.19 85 LYS A C 1
ATOM 676 O O . LYS A 1 85 ? -10.973 -5.549 -2.450 1.00 93.19 85 LYS A O 1
ATOM 681 N N . GLY A 1 86 ? -13.047 -4.909 -1.871 1.00 91.38 86 GLY A N 1
ATOM 682 C CA . GLY A 1 86 ? -13.093 -5.731 -0.659 1.00 91.38 86 GLY A CA 1
ATOM 683 C C . GLY A 1 86 ? -12.053 -5.236 0.345 1.00 91.38 86 GLY A C 1
ATOM 684 O O . GLY A 1 86 ? -11.983 -4.039 0.604 1.00 91.38 86 GLY A O 1
ATOM 685 N N . ASP A 1 87 ? -11.205 -6.140 0.827 1.00 93.38 87 ASP A N 1
ATOM 686 C CA . ASP A 1 87 ? -10.137 -5.814 1.779 1.00 93.38 87 ASP A CA 1
ATOM 687 C C . ASP A 1 87 ? -8.813 -5.448 1.069 1.00 93.38 87 ASP A C 1
ATOM 689 O O . ASP A 1 87 ? -7.748 -5.480 1.680 1.00 93.38 87 ASP A O 1
ATOM 693 N N . TYR A 1 88 ? -8.847 -5.129 -0.233 1.00 96.06 88 TYR A N 1
ATOM 694 C CA . TYR A 1 88 ? -7.658 -4.787 -1.017 1.00 96.06 88 TYR A CA 1
ATOM 695 C C . TYR A 1 88 ? -7.615 -3.325 -1.433 1.00 96.06 88 TYR A C 1
ATOM 697 O O . TYR A 1 88 ? -8.582 -2.796 -1.982 1.00 96.06 88 TYR A O 1
ATOM 705 N N . TYR A 1 89 ? -6.435 -2.729 -1.299 1.00 97.31 89 TYR A N 1
ATOM 706 C CA . TYR A 1 89 ? -6.030 -1.536 -2.030 1.00 97.31 89 TYR A CA 1
ATOM 707 C C . TYR A 1 89 ? -5.307 -1.981 -3.304 1.00 97.31 89 TYR A C 1
ATOM 709 O O . TYR A 1 89 ? -4.292 -2.677 -3.249 1.00 97.31 89 TYR A O 1
ATOM 717 N N . VAL A 1 90 ? -5.844 -1.593 -4.456 1.00 97.62 90 VAL A N 1
ATOM 718 C CA . VAL A 1 90 ? -5.305 -1.903 -5.783 1.00 97.62 90 VAL A CA 1
ATOM 719 C C . VAL A 1 90 ? -4.689 -0.638 -6.357 1.00 97.62 90 VAL A C 1
ATOM 721 O O . VAL A 1 90 ? -5.398 0.303 -6.716 1.00 97.62 90 VAL A O 1
ATOM 724 N N . VAL A 1 91 ? -3.364 -0.616 -6.428 1.00 97.69 91 VAL A N 1
ATOM 725 C CA . VAL A 1 91 ? -2.573 0.495 -6.952 1.00 97.69 91 VAL A CA 1
ATOM 726 C C . VAL A 1 91 ? -2.283 0.227 -8.423 1.00 97.69 91 VAL A C 1
ATOM 728 O O . VAL A 1 91 ? -1.732 -0.813 -8.780 1.00 97.69 91 VAL A O 1
ATOM 731 N N . ASP A 1 92 ? -2.623 1.177 -9.294 1.00 95.19 92 ASP A N 1
ATOM 732 C CA . ASP A 1 92 ? -2.517 1.022 -10.753 1.00 95.19 92 ASP A CA 1
ATOM 733 C C . ASP A 1 92 ? -1.079 1.163 -11.300 1.00 95.19 92 ASP A C 1
ATOM 735 O O . ASP A 1 92 ? -0.878 1.564 -12.446 1.00 95.19 92 ASP A O 1
ATOM 739 N N . ARG A 1 93 ? -0.070 0.856 -10.477 1.00 94.88 93 ARG A N 1
ATOM 740 C CA . ARG A 1 93 ? 1.352 0.875 -10.832 1.00 94.88 93 ARG A CA 1
ATOM 741 C C . ARG A 1 93 ? 2.190 0.075 -9.839 1.00 94.88 93 ARG A C 1
ATOM 743 O O . ARG A 1 93 ? 1.773 -0.145 -8.706 1.00 94.88 93 ARG A O 1
ATOM 750 N N . LEU A 1 94 ? 3.412 -0.243 -10.254 1.00 96.19 94 LEU A N 1
ATOM 751 C CA . LEU A 1 94 ? 4.464 -0.755 -9.379 1.00 96.19 94 LEU A CA 1
ATOM 752 C C . LEU A 1 94 ? 5.145 0.379 -8.598 1.00 96.19 94 LEU A C 1
ATOM 754 O O . LEU A 1 94 ? 5.236 1.517 -9.077 1.00 96.19 94 LEU A O 1
ATOM 758 N N . PHE A 1 95 ? 5.669 0.048 -7.418 1.00 96.38 95 PHE A N 1
ATOM 759 C CA . PHE A 1 95 ? 6.469 0.942 -6.581 1.00 96.38 95 PHE A CA 1
ATOM 760 C C . PHE A 1 95 ? 7.514 0.173 -5.760 1.00 96.38 95 PHE A C 1
ATOM 762 O O . PHE A 1 95 ? 7.365 -1.023 -5.506 1.00 96.38 95 PHE A O 1
ATOM 769 N N . GLU A 1 96 ? 8.555 0.887 -5.321 1.00 95.81 96 GLU A N 1
ATOM 770 C CA . GLU A 1 96 ? 9.599 0.345 -4.439 1.00 95.81 96 GLU A CA 1
ATOM 771 C C . GLU A 1 96 ? 9.283 0.564 -2.960 1.00 95.81 96 GLU A C 1
ATOM 773 O O . GLU A 1 96 ? 9.482 -0.334 -2.151 1.00 95.81 96 GLU A O 1
ATOM 778 N N . GLU A 1 97 ? 8.774 1.738 -2.593 1.00 97.38 97 GLU A N 1
ATOM 779 C CA . GLU A 1 97 ? 8.395 2.075 -1.221 1.00 97.38 97 GLU A CA 1
ATOM 780 C C . GLU A 1 97 ? 7.101 2.894 -1.241 1.00 97.38 97 GLU A C 1
ATOM 782 O O . GLU A 1 97 ? 6.939 3.799 -2.061 1.00 97.38 97 GLU A O 1
ATOM 787 N N . GLY A 1 98 ? 6.173 2.553 -0.357 1.00 97.50 98 GLY A N 1
ATOM 788 C CA . GLY A 1 98 ? 4.929 3.271 -0.140 1.00 97.50 98 GLY A CA 1
ATOM 789 C C . GLY A 1 98 ? 4.566 3.306 1.338 1.00 97.50 98 GLY A C 1
ATOM 790 O O . GLY A 1 98 ? 5.091 2.536 2.140 1.00 97.50 98 GLY A O 1
ATOM 791 N N . GLU A 1 99 ? 3.683 4.225 1.699 1.00 97.12 99 GLU A N 1
ATOM 792 C CA . GLU A 1 99 ? 3.294 4.504 3.078 1.00 97.12 99 GLU A CA 1
ATOM 793 C C . GLU A 1 99 ? 1.776 4.619 3.167 1.00 97.12 99 GLU A C 1
ATOM 795 O O . GLU A 1 99 ? 1.157 5.384 2.426 1.00 97.12 99 GLU A O 1
ATOM 800 N N . PHE A 1 100 ? 1.181 3.889 4.101 1.00 97.25 100 PHE A N 1
ATOM 801 C CA . PHE A 1 100 ? -0.154 4.197 4.593 1.00 97.25 100 PHE A CA 1
ATOM 802 C C . PHE A 1 100 ? -0.057 5.249 5.682 1.00 97.25 100 PHE A C 1
ATOM 804 O O . PHE A 1 100 ? 0.823 5.159 6.537 1.00 97.25 100 PHE A O 1
ATOM 811 N N . ARG A 1 101 ? -0.975 6.217 5.659 1.00 95.50 101 ARG A N 1
ATOM 81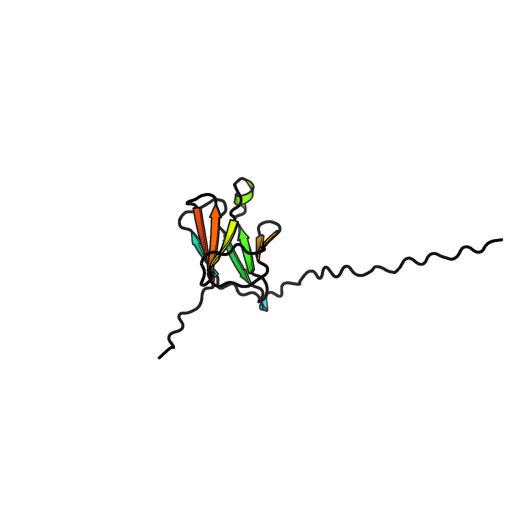2 C CA . ARG A 1 101 ? -1.110 7.238 6.698 1.00 95.50 101 ARG A CA 1
ATOM 813 C C . ARG A 1 101 ? -2.555 7.350 7.152 1.00 95.50 101 ARG A C 1
ATOM 815 O O . ARG A 1 101 ? -3.439 7.558 6.320 1.00 95.50 101 ARG A O 1
ATOM 822 N N . CYS A 1 102 ? -2.770 7.253 8.456 1.00 93.50 102 CYS A N 1
ATOM 823 C CA . CYS A 1 102 ? -4.041 7.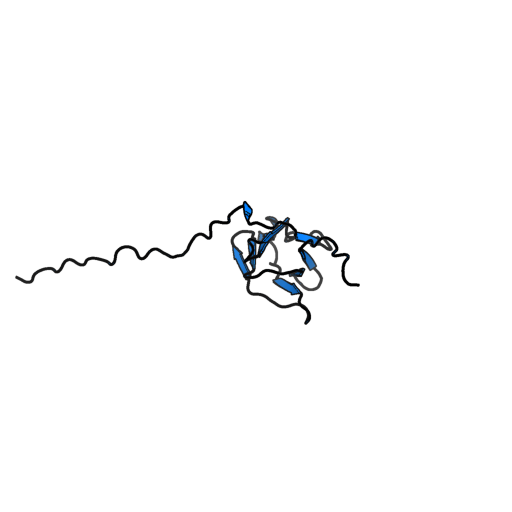542 9.109 1.00 93.50 102 CYS A CA 1
ATOM 824 C C . CYS A 1 102 ? -3.783 8.587 10.204 1.00 93.50 102 CYS A C 1
ATOM 826 O O . CYS A 1 102 ? -2.929 8.409 11.068 1.00 93.50 102 CYS A O 1
ATOM 828 N N . GLY A 1 103 ? -4.433 9.749 10.127 1.00 88.75 103 GLY A N 1
ATOM 829 C CA . GLY A 1 103 ? -4.068 10.874 10.990 1.00 88.75 103 GLY A CA 1
ATOM 830 C C . GLY A 1 103 ? -2.618 11.353 10.785 1.00 88.75 103 GLY A C 1
ATOM 831 O O . GLY A 1 103 ? -2.093 11.341 9.670 1.00 88.75 103 GLY A O 1
ATOM 832 N N . LYS A 1 104 ? -1.988 11.856 11.855 1.00 82.38 104 LYS A N 1
ATOM 833 C CA . LYS A 1 104 ? -0.647 12.475 11.794 1.00 82.38 104 LYS A CA 1
ATOM 834 C C . LYS A 1 104 ? 0.497 11.505 12.074 1.00 82.38 104 LYS A C 1
ATOM 836 O O . LYS A 1 104 ? 1.559 11.669 11.480 1.00 82.38 104 LYS A O 1
ATOM 841 N N . ASP A 1 105 ? 0.260 10.532 12.947 1.00 87.50 105 ASP A N 1
ATOM 842 C CA . ASP A 1 105 ? 1.320 9.728 13.556 1.00 87.50 105 ASP A CA 1
ATOM 843 C C . ASP A 1 105 ? 1.167 8.225 13.285 1.00 87.50 105 ASP A C 1
ATOM 845 O O . ASP A 1 105 ? 2.026 7.460 13.699 1.00 87.50 105 ASP A O 1
ATOM 849 N N . GLU A 1 106 ? 0.109 7.785 12.591 1.00 93.00 106 GLU A N 1
ATOM 850 C CA . GLU A 1 106 ? -0.063 6.370 12.252 1.00 93.00 106 GLU A CA 1
ATOM 851 C C . GLU A 1 106 ? 0.464 6.098 10.842 1.00 93.00 106 GLU A C 1
ATOM 853 O O . GLU A 1 106 ? -0.183 6.450 9.846 1.00 93.00 106 GLU A O 1
ATOM 858 N N . ILE A 1 107 ? 1.662 5.507 10.751 1.00 95.38 107 ILE A N 1
ATOM 859 C CA . ILE A 1 107 ? 2.360 5.294 9.479 1.00 95.38 107 ILE A CA 1
ATOM 860 C C . ILE A 1 107 ? 2.817 3.843 9.350 1.00 95.38 107 ILE A C 1
ATOM 862 O O . ILE A 1 107 ? 3.648 3.360 10.110 1.00 95.38 107 ILE A O 1
ATOM 866 N N . VAL A 1 108 ? 2.362 3.163 8.296 1.00 97.25 108 VAL A N 1
ATOM 867 C CA . VAL A 1 108 ? 2.850 1.817 7.959 1.00 97.25 108 VAL A CA 1
ATOM 868 C C . VAL A 1 108 ? 3.540 1.837 6.606 1.00 97.25 108 VAL A C 1
ATOM 870 O O . VAL A 1 108 ? 2.939 2.203 5.593 1.00 97.25 108 VAL A O 1
ATOM 873 N N . VAL A 1 109 ? 4.800 1.403 6.574 1.00 97.38 109 VAL A N 1
ATOM 874 C CA . VAL A 1 109 ? 5.604 1.351 5.347 1.00 97.38 109 VAL A CA 1
ATOM 875 C C . VAL A 1 109 ? 5.432 -0.004 4.664 1.00 97.38 109 VAL A C 1
ATOM 877 O O . VAL A 1 109 ? 5.580 -1.052 5.291 1.00 97.38 109 VAL A O 1
ATOM 880 N N . VAL A 1 110 ? 5.191 0.007 3.356 1.00 97.75 110 VAL A N 1
ATOM 881 C CA . VAL A 1 110 ? 5.198 -1.172 2.483 1.00 97.75 110 VAL A CA 1
ATOM 882 C C . VAL A 1 110 ? 6.333 -1.008 1.483 1.00 97.75 110 VAL A C 1
ATOM 884 O O . VAL A 1 110 ? 6.362 -0.041 0.724 1.00 97.75 110 VAL A O 1
ATOM 887 N N . ARG A 1 111 ? 7.287 -1.937 1.466 1.00 96.62 111 ARG A N 1
ATOM 888 C CA . ARG A 1 111 ? 8.496 -1.812 0.644 1.00 96.62 111 ARG A CA 1
ATOM 889 C C . ARG A 1 111 ? 8.805 -3.095 -0.102 1.00 96.62 111 ARG A C 1
ATOM 891 O O . ARG A 1 111 ? 8.777 -4.161 0.503 1.00 96.62 111 ARG A O 1
ATOM 898 N N . LYS A 1 112 ? 9.161 -2.995 -1.380 1.00 95.25 112 LYS A N 1
ATOM 899 C CA . LYS A 1 112 ? 9.636 -4.128 -2.171 1.00 95.25 112 LYS A CA 1
ATOM 900 C C . LYS A 1 112 ? 10.958 -4.639 -1.588 1.00 95.25 112 LYS A C 1
ATOM 902 O O . LYS A 1 112 ? 11.901 -3.874 -1.369 1.00 95.25 112 LYS A O 1
ATOM 907 N N . ASP A 1 113 ? 11.008 -5.926 -1.276 1.00 91.56 113 ASP A N 1
ATOM 908 C CA . ASP A 1 113 ? 12.191 -6.597 -0.761 1.00 91.56 113 ASP A CA 1
ATOM 909 C C . ASP A 1 113 ? 13.147 -6.858 -1.918 1.00 91.56 113 ASP A C 1
ATOM 911 O O . ASP A 1 113 ? 13.024 -7.830 -2.669 1.00 91.56 113 ASP A O 1
ATOM 915 N N . ARG A 1 114 ? 14.088 -5.935 -2.112 1.00 79.56 114 ARG A N 1
ATOM 916 C CA . ARG A 1 114 ? 15.196 -6.167 -3.026 1.00 79.56 114 ARG A CA 1
ATOM 917 C C . ARG A 1 114 ? 16.358 -6.770 -2.248 1.00 79.56 114 ARG A C 1
ATOM 919 O O . ARG A 1 114 ? 16.801 -6.158 -1.272 1.00 79.56 114 ARG A O 1
ATOM 926 N N . PRO A 1 115 ? 16.909 -7.913 -2.692 1.00 65.31 115 PRO A N 1
ATOM 927 C CA . PRO A 1 115 ? 18.178 -8.370 -2.161 1.00 65.31 115 PRO A CA 1
ATOM 928 C C . PRO A 1 115 ? 19.224 -7.281 -2.404 1.00 65.31 115 PRO A C 1
ATOM 930 O O . PRO A 1 115 ? 19.232 -6.622 -3.450 1.00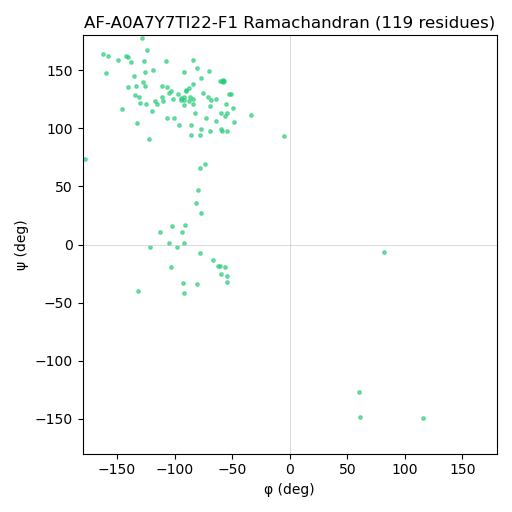 65.31 115 PRO A O 1
ATOM 933 N N . TRP A 1 116 ? 20.087 -7.080 -1.410 1.00 60.44 116 TRP A N 1
ATOM 934 C CA . TRP A 1 116 ? 21.164 -6.106 -1.477 1.00 60.44 116 TRP A CA 1
ATOM 935 C C . TRP A 1 116 ? 21.945 -6.285 -2.788 1.00 60.44 116 TRP A C 1
ATOM 937 O O . TRP A 1 116 ? 22.553 -7.326 -3.033 1.00 60.44 116 TRP A O 1
ATOM 947 N N . SER A 1 117 ? 21.934 -5.265 -3.644 1.00 60.00 117 SER A N 1
ATOM 948 C CA . SER A 1 117 ? 22.736 -5.247 -4.866 1.00 60.00 117 SER A CA 1
ATOM 949 C C . SER A 1 117 ? 24.134 -4.724 -4.525 1.00 60.00 117 SER A C 1
ATOM 951 O O . SER A 1 117 ? 24.355 -3.520 -4.463 1.00 60.00 117 SER A O 1
ATOM 953 N N . PHE A 1 118 ? 25.077 -5.634 -4.258 1.00 54.78 118 PHE A N 1
ATOM 954 C CA . PHE A 1 118 ? 26.493 -5.333 -3.990 1.00 54.78 118 PHE A CA 1
ATOM 955 C C . PHE A 1 118 ? 27.275 -5.079 -5.291 1.00 54.78 118 PHE A C 1
ATOM 957 O O . PHE A 1 118 ? 28.334 -5.658 -5.446 1.00 54.78 118 PHE A O 1
ATOM 964 N N . PHE A 1 119 ? 26.821 -4.271 -6.254 1.00 53.69 119 PHE A N 1
ATOM 965 C CA . PHE A 1 119 ? 27.714 -3.895 -7.365 1.00 53.69 119 PHE A CA 1
ATOM 966 C C . PHE A 1 119 ? 27.463 -2.473 -7.851 1.00 53.69 119 PHE A C 1
ATOM 968 O O . PHE A 1 119 ? 26.402 -2.142 -8.372 1.00 53.69 119 PHE A O 1
ATOM 975 N N . GLY A 1 120 ? 28.500 -1.663 -7.686 1.00 47.50 120 GLY A N 1
ATOM 976 C CA . GLY A 1 120 ? 28.667 -0.329 -8.235 1.00 47.50 120 GLY A CA 1
ATOM 977 C C . GLY A 1 120 ? 30.042 0.163 -7.808 1.00 47.50 120 GLY A C 1
ATOM 978 O O . GLY A 1 120 ? 30.137 0.899 -6.831 1.00 47.50 120 GLY A O 1
ATOM 979 N N . GLY A 1 121 ? 31.076 -0.400 -8.446 1.00 40.69 121 GLY A N 1
ATOM 980 C CA . GLY A 1 121 ? 32.473 0.016 -8.306 1.00 40.69 121 GLY A CA 1
ATOM 981 C C . GLY A 1 121 ? 32.799 1.286 -9.077 1.00 40.69 121 GLY A C 1
ATOM 982 O O . GLY A 1 121 ? 31.880 1.852 -9.711 1.00 40.69 121 GLY A O 1
#

Radius of gyration: 21.32 Å; Cα contacts (8 Å, |Δi|>4): 200; chains: 1; bounding box: 83×32×61 Å

Secondary structure (DSSP, 8-state):
--------PPP------------GGG-B--EEEEESS--TT-EEEEEE-SS-EEEEEPGGGGGSPPPEEEEEETTEEEE--EEEETTEEEESS--SEEEEEETTTEEEEEEE-PPP-----

Sequence (121 aa):
MAKFDTYNPPESSSDPASDATLSPDRLDFKYVIKPDHDYSWTPVRAFDDGSKTYIQMSSTMKNTEAPVFFVKEKGGLNLVNYRVKGDYYVVDRLFEEGEFRCGKDEIVVVRKDRPWSFFGG

Foldseek 3Di:
DDDDDDDDDPPDPPPPPPPVPQDVVQKAQQKDKDWPDDDLFGWPGWIDNQFKIKTFTHPSCPPDDFWFKWAQDPVGTHRADWDDDRRITIGRGDGAKMWTDDPDPGIMIMGGNDDDDPDDD

=== Feature glossary ===
The record interleaves many kinds of information about one protein. Here is each kind framed as the question it answers.

Q: What does the local fold look like, residue by residue?
A: The Foldseek 3Di string encodes local tertiary geometry as a 20-letter alphabet — one character per residue — derived from the relative positions of nearby Cα atoms. Unlike the amino-acid sequence, 3Di is a direct function of the 3D structure, so two proteins with the same fold have similar 3Di strings even at low sequence identity.

Q: Which residues are in helices, strands, or loops?
A: The SS8 string is DSSP's per-residue secondary-structure call. α-helix (H) means an i→i+4 H-bond ladder; β-strand (E) means the residue participates in a β-sheet; 3₁₀ (G) and π (I) are tighter and wider helices; T/S are turns/bends; '-' is loop.

Q: How big and how compact is the whole molecule?
A: Radius of gyration (Rg) is the root-mean-square distance of Cα atoms from their centroid — a single number for overall size and compactness. A globular domain of N residues has Rg ≈ 2.2·N^0.38 Å; an extended or disordered chain has a much larger Rg. The Cα contact count is the number of residue pairs whose Cα atoms are within 8 Å and are more than four positions apart in sequence — a standard proxy for tertiary packing density. The bounding box is the smallest axis-aligned box enclosing all Cα atoms.

Q: Where is each backbone atom in 3D?
A: Structure coordinates are given as an mmCIF _atom_site loop: one row per atom with element, residue name, chain id, sequence number, and x/y/z position in Å. Only the four main-chain atoms per residue are included here; side chains are omitted to keep the record compact.

Q: What is the amino-acid chain?
A: Primary structure: the covalent order of the twenty standard amino acids along the backbone. Two proteins with the same sequence will (almost always) fold to the same structure; two with 30% identity often share a fold but not the details.

Q: What if only a Cα trace is available?
A: Three-state secondary structure (P-SEA) collapses the eight DSSP classes into helix (a), strand (b), and coil (c). P-SEA assigns these from Cα geometry alone — distances and angles — without requiring backbone oxygens, so it works on any Cα trace.

Q: What family and function is it annotated with?
A: Database cross-references. InterPro integrates a dozen domain/family signature databases into unified entries with residue-range hits. GO terms attach function/process/location labels with evidence codes. CATH codes position the fold in a four-level structural taxonomy. Organism is the NCBI-taxonomy species name.

Q: How confident is the AlphaFold model at each residue?
A: pLDDT is the predicted lDDT-Cα score: AlphaFold's confidence that the local environment of each residue (all inter-atomic distances within 15 Å) is correctly placed. It is a per-residue number between 0 and 100, with higher meaning more reliable.

Q: How mobile is each atom in the crystal?
A: B-factor (Debye–Waller factor) reflects atomic displacement in the crystal lattice. I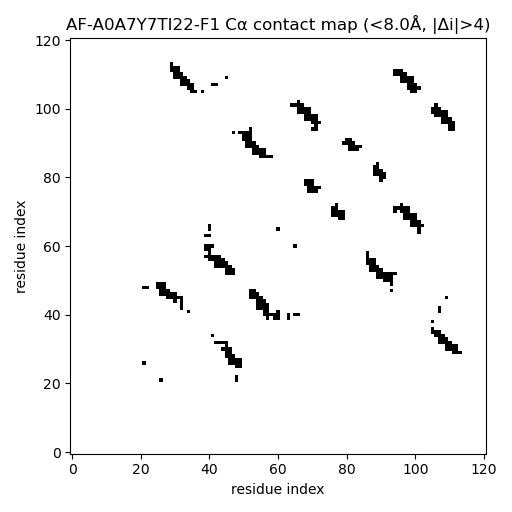t is an experimental observable (units Å²), not a prediction; low values mean the atom is pinned down, high values mean it moves or is heterogeneous across the crystal.

Q: Which residues are buried vs exposed?
A: SASA measures how much of the protein is reachable by solvent. It is computed by rolling a water-sized probe over the atomic surface and summing the exposed area (Å²). Per-residue SASA distinguishes core (buried, low SASA) from surface (exposed, high SASA) residues; total SASA is a whole-molecule size measure.

Q: What do the diagnostic plots show?
A: Plot images: a contact map (which residues are close in 3D, as an N×N binary image), a Ramachandran scatter (backbone torsion angles, revealing secondary-structure composition at a glance), and — for AlphaFold structures — a PAE heatmap (pairwise prediction confidence).

Q: What known structures does this most resemble?
A: The Foldseek neighbor list gives the closest experimentally determined structures in the PDB, ranked by structural alignment. TM-score near 1 means near-identical fold; near 0.3 means only rough topology match. This is how one finds what a novel AlphaFold prediction most resembles in the solved-structure universe.

Q: Are the domains correctly placed relative to each other?
A: Predicted aligned error is AlphaFold's pairwise confidence. Unlike pLDDT (per-residue), PAE is per-residue-pair and captures whether two parts of the structure are correctly placed relative to each other. Units are ångströms of expected positional error.

Q: What do the rendered images show?
A: Structure images are PyMOL renders from six orthogonal camera directions. Cartoon representation draws helices as coils and strands as arrows; sticks shows the backbone as bonds; surface shows the solvent-excluded envelope. Rainbow coloring maps sequence position to hue (blue→red, N→C); chain coloring assigns a distinct color per polypeptide.

Q: What are the backbone torsion angles?
A: φ (phi) and ψ (psi) are the two rotatable backbone dihedrals per residue: φ is the C(i-1)–N–Cα–C torsion, ψ is the N–Cα–C–N(i+1) torsion, both in degrees on (−180°, 180°]. α-helical residues cluster near (−60°, −45°); β-strand residues near (−120°, +130°). A Ramachandran plot is simply a scatter of (φ, ψ) for every residue.